Protein AF-A0A158FC98-F1 (afdb_monomer)

Foldseek 3Di:
DDDDDDDDDDPDDDDDPPPPPPPPPVVPDPPPQPDALVNLLVVLQVLLVCLVVVVDALVVLVVVLVVSVVSLCCNCPPPPDHDDPVSNVSSVVSSVSSVVSSVVSVVVVVVVVVVVVVVVVVVVVVVVVVVPVPD

Nearest PDB structures (foldseek):
  8aku-assembly1_0  TM=3.442E-01  e=4.985E+00  Synechocystis sp. PCC 6803

Solvent-accessible surface area (backbone atoms only — not comparable to full-atom values): 8265 Å² total; per-residue (Å²): 137,89,88,88,79,92,84,83,84,81,88,77,78,86,78,78,84,73,74,74,71,69,77,69,76,66,81,75,64,96,60,82,75,87,66,48,61,70,56,50,25,52,50,30,46,53,52,26,50,35,40,73,70,59,75,49,55,65,70,61,50,52,54,50,48,56,51,49,53,54,48,52,50,47,44,68,77,65,43,98,58,84,72,52,74,65,57,53,48,51,34,49,53,23,48,54,50,27,52,50,36,45,54,53,46,52,50,52,51,51,52,54,51,52,51,54,50,53,55,50,52,51,54,52,50,52,56,57,54,72,67,64,80,79,122

Radius of gyration: 28.65 Å; Cα contacts (8 Å, |Δi|>4): 68; chains: 1; bounding box: 85×21×88 Å

Structure (mmCIF, N/CA/C/O backbone):
data_AF-A0A158FC98-F1
#
_entry.id   AF-A0A158FC98-F1
#
loop_
_atom_site.group_PDB
_atom_site.id
_atom_site.type_symbol
_atom_site.label_atom_id
_atom_site.label_alt_id
_atom_site.label_comp_id
_atom_site.label_asym_id
_atom_site.label_entity_id
_atom_site.label_seq_id
_atom_site.pdbx_PDB_ins_code
_atom_sit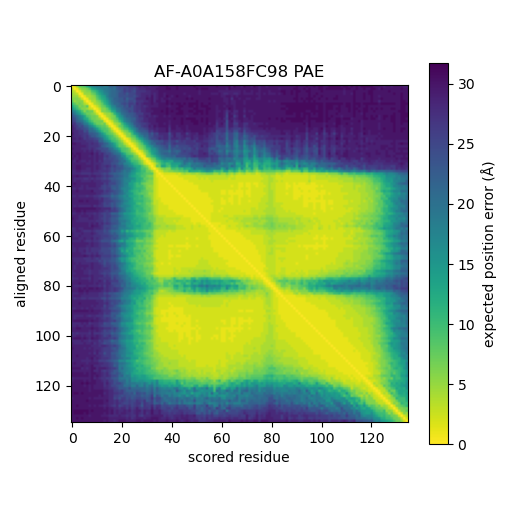e.Cartn_x
_atom_site.Cartn_y
_atom_site.Cartn_z
_atom_site.occupancy
_atom_site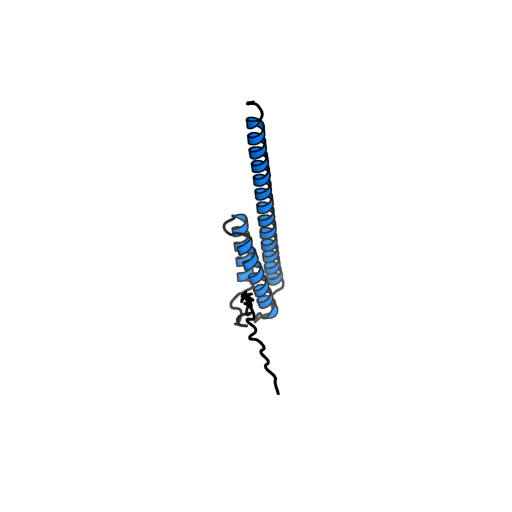.B_iso_or_equiv
_atom_site.auth_seq_id
_atom_site.auth_comp_id
_atom_site.auth_asym_id
_atom_site.auth_atom_id
_atom_site.pdbx_PDB_model_num
ATOM 1 N N . MET A 1 1 ? 51.391 6.144 68.232 1.00 38.69 1 MET A N 1
ATOM 2 C CA . MET A 1 1 ? 50.725 7.061 67.277 1.00 38.69 1 MET A CA 1
ATOM 3 C C . MET A 1 1 ? 50.178 6.202 66.140 1.00 38.69 1 MET A C 1
ATOM 5 O O . MET A 1 1 ? 50.965 5.596 65.440 1.00 38.69 1 MET A O 1
ATOM 9 N N . ALA 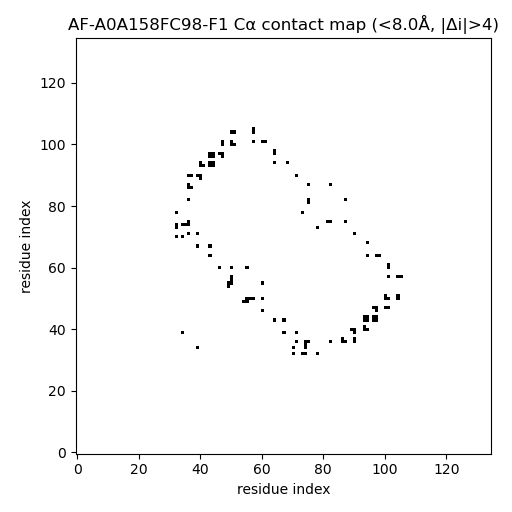A 1 2 ? 48.915 5.774 66.186 1.00 42.66 2 ALA A N 1
ATOM 10 C CA . ALA A 1 2 ? 47.731 6.478 65.679 1.00 42.66 2 ALA A CA 1
ATOM 11 C C . ALA A 1 2 ? 47.772 6.732 64.157 1.00 42.66 2 ALA A C 1
ATOM 13 O O . ALA A 1 2 ? 48.393 7.698 63.729 1.00 42.66 2 ALA A O 1
ATOM 14 N N . ARG A 1 3 ? 47.035 5.936 63.365 1.00 42.16 3 ARG A N 1
ATOM 15 C CA . ARG A 1 3 ? 45.777 6.357 62.708 1.00 42.16 3 ARG A CA 1
ATOM 16 C C . ARG A 1 3 ? 45.153 5.217 61.889 1.00 42.16 3 ARG A C 1
ATOM 18 O O . ARG A 1 3 ? 45.824 4.465 61.198 1.00 42.16 3 ARG A O 1
ATOM 25 N N . ARG A 1 4 ? 43.834 5.131 62.040 1.00 46.31 4 ARG A N 1
ATOM 26 C CA . ARG A 1 4 ? 42.848 4.239 61.427 1.00 46.31 4 ARG A CA 1
ATOM 27 C C . ARG A 1 4 ? 42.125 5.027 60.331 1.00 46.31 4 ARG A C 1
ATOM 29 O O . ARG A 1 4 ? 41.688 6.133 60.624 1.00 46.31 4 ARG A O 1
ATOM 36 N N . THR A 1 5 ? 41.943 4.436 59.153 1.00 47.25 5 THR A N 1
ATOM 37 C CA . THR A 1 5 ? 41.020 4.840 58.061 1.00 47.25 5 THR A CA 1
ATOM 38 C C . THR A 1 5 ? 40.873 3.591 57.177 1.00 47.25 5 THR A C 1
ATOM 40 O O . THR A 1 5 ? 41.885 3.118 56.680 1.00 47.25 5 THR A O 1
ATOM 43 N N . MET A 1 6 ? 39.768 2.845 57.054 1.00 40.34 6 MET A N 1
ATOM 44 C CA . MET A 1 6 ? 38.348 3.146 56.813 1.00 40.34 6 MET A CA 1
ATOM 45 C C . MET A 1 6 ? 38.108 4.037 55.595 1.00 40.34 6 MET A C 1
ATOM 47 O O . MET A 1 6 ? 38.161 5.253 55.722 1.00 40.34 6 MET A O 1
ATOM 51 N N . THR A 1 7 ? 37.816 3.425 54.443 1.00 43.22 7 THR A N 1
ATOM 52 C CA . THR A 1 7 ? 36.777 3.834 53.467 1.00 43.22 7 THR A CA 1
ATOM 53 C C . THR A 1 7 ? 36.794 2.821 52.310 1.00 43.22 7 THR A C 1
ATOM 55 O O . THR A 1 7 ? 37.857 2.536 51.780 1.00 43.22 7 THR A O 1
ATOM 58 N N . VAL A 1 8 ? 35.764 2.011 52.050 1.00 48.06 8 VAL A N 1
ATOM 59 C CA . VAL A 1 8 ? 34.383 2.233 51.557 1.00 48.06 8 VAL A CA 1
ATOM 60 C C . VAL A 1 8 ? 34.297 1.547 50.190 1.00 48.06 8 VAL A C 1
ATOM 62 O O . VAL A 1 8 ? 34.966 1.930 49.238 1.00 48.06 8 VAL A O 1
ATOM 65 N N . HIS A 1 9 ? 33.477 0.499 50.129 1.00 44.31 9 HIS A N 1
ATOM 66 C CA . HIS A 1 9 ? 33.019 -0.110 48.887 1.00 44.31 9 HIS A CA 1
ATOM 67 C C . HIS A 1 9 ? 31.945 0.798 48.277 1.00 44.31 9 HIS A C 1
ATOM 69 O O . HIS A 1 9 ? 30.989 1.122 48.988 1.00 44.31 9 HIS A O 1
ATOM 75 N N . PRO A 1 10 ? 32.009 1.155 46.988 1.00 55.84 10 PRO A N 1
ATOM 76 C CA . PRO A 1 10 ? 30.831 1.631 46.293 1.00 55.84 10 PRO A CA 1
ATOM 77 C C . PRO A 1 10 ? 30.089 0.444 45.667 1.00 55.84 10 PRO A C 1
ATOM 79 O O . PRO A 1 10 ? 30.493 -0.111 44.646 1.00 55.84 10 PRO A O 1
ATOM 82 N N . HIS A 1 11 ? 28.957 0.091 46.277 1.00 43.69 11 HIS A N 1
ATOM 83 C CA . HIS A 1 11 ? 27.826 -0.445 45.529 1.00 43.69 11 HIS A CA 1
ATOM 84 C C . HIS A 1 11 ? 27.350 0.646 44.561 1.00 43.69 11 HIS A C 1
ATOM 86 O O . HIS A 1 11 ? 26.840 1.680 44.987 1.00 43.69 11 HIS A O 1
ATOM 92 N N . GLY A 1 12 ? 27.543 0.409 43.264 1.00 39.38 12 GLY A N 1
ATOM 93 C CA . GLY A 1 12 ? 27.011 1.214 42.170 1.00 39.38 12 GLY A CA 1
ATOM 94 C C . GLY A 1 12 ? 25.965 0.414 41.407 1.00 39.38 12 GLY A C 1
ATOM 95 O O . GLY A 1 12 ? 26.280 -0.527 40.689 1.00 39.38 12 GLY A O 1
ATOM 96 N N . THR A 1 13 ? 24.719 0.790 41.644 1.00 42.31 13 THR A N 1
ATOM 97 C CA . THR A 1 13 ? 23.450 0.382 41.039 1.00 42.31 13 THR A CA 1
ATOM 98 C C . THR A 1 13 ? 23.458 0.101 39.532 1.00 42.31 13 THR A C 1
ATOM 100 O O . THR A 1 13 ? 23.975 0.883 38.741 1.00 42.31 13 THR A O 1
ATOM 103 N N . GLN A 1 14 ? 22.775 -0.998 39.183 1.00 45.28 14 GLN A N 1
ATOM 104 C CA . GLN A 1 14 ? 21.977 -1.248 37.975 1.00 45.28 14 GLN A CA 1
ATOM 105 C C . GLN A 1 14 ? 22.027 -0.146 36.907 1.00 45.28 14 GLN A C 1
ATOM 107 O O . GLN A 1 14 ? 21.368 0.883 37.040 1.00 45.28 14 GLN A O 1
ATOM 112 N N . ASN A 1 15 ? 22.700 -0.424 35.791 1.00 37.62 15 ASN A N 1
ATOM 113 C CA . ASN A 1 15 ? 22.364 0.228 34.535 1.00 37.62 15 ASN A CA 1
ATOM 114 C C . ASN A 1 15 ? 21.534 -0.768 33.728 1.00 37.62 15 ASN A C 1
ATOM 116 O O . ASN A 1 15 ? 22.045 -1.771 33.230 1.00 37.62 15 ASN A O 1
ATOM 120 N N . GLY A 1 16 ? 20.220 -0.542 33.725 1.00 37.06 16 GLY A N 1
ATOM 121 C CA . GLY A 1 16 ? 19.269 -1.335 32.970 1.00 37.06 16 GLY A CA 1
ATOM 122 C C . GLY A 1 16 ? 19.676 -1.334 31.507 1.00 37.06 16 GLY A C 1
ATOM 123 O O . GLY A 1 16 ? 19.610 -0.306 30.837 1.00 37.06 16 GLY A O 1
ATOM 124 N N . ALA A 1 17 ? 20.075 -2.507 31.025 1.00 39.50 17 ALA A N 1
ATOM 125 C CA . ALA A 1 17 ? 20.146 -2.834 29.616 1.00 39.50 17 ALA A CA 1
ATOM 126 C C . ALA A 1 17 ? 18.727 -2.764 29.032 1.00 39.50 17 ALA A C 1
ATOM 128 O O . ALA A 1 17 ? 18.073 -3.775 28.790 1.00 39.50 17 ALA A O 1
ATOM 129 N N . GLN A 1 18 ? 18.215 -1.551 28.827 1.00 42.34 18 GLN A N 1
ATOM 130 C CA . GLN A 1 18 ? 17.158 -1.336 27.860 1.00 42.34 18 GLN A CA 1
ATOM 131 C C . GLN A 1 18 ? 17.831 -1.424 26.504 1.00 42.34 18 GLN A C 1
ATOM 133 O O . GLN A 1 18 ? 18.358 -0.446 25.975 1.00 42.34 18 GLN A O 1
ATOM 138 N N . GLY A 1 19 ? 17.843 -2.651 25.986 1.00 40.56 19 GLY A N 1
ATOM 139 C CA . GLY A 1 19 ? 18.074 -2.926 24.587 1.00 40.56 19 GLY A CA 1
ATOM 140 C C . GLY A 1 19 ? 17.117 -2.073 23.770 1.00 40.56 19 GLY A C 1
ATOM 141 O O . GLY A 1 19 ? 15.999 -2.476 23.459 1.00 40.56 19 GLY A O 1
ATOM 142 N N . ARG A 1 20 ? 17.585 -0.892 23.367 1.00 40.59 20 ARG A N 1
ATOM 143 C CA . ARG A 1 20 ? 17.270 -0.407 22.039 1.00 40.59 20 ARG A CA 1
ATOM 144 C C . ARG A 1 20 ? 17.921 -1.425 21.129 1.00 40.59 20 ARG A C 1
ATOM 146 O O . ARG A 1 20 ? 19.096 -1.310 20.800 1.00 40.59 20 ARG A O 1
ATOM 153 N N . ILE A 1 21 ? 17.156 -2.457 20.783 1.00 47.12 21 ILE A N 1
ATOM 154 C CA . ILE A 1 21 ? 17.356 -3.135 19.519 1.00 47.12 21 ILE A CA 1
ATOM 155 C C . ILE A 1 21 ? 17.159 -2.005 18.515 1.00 47.12 21 ILE A C 1
ATOM 157 O O . ILE A 1 21 ? 16.039 -1.678 18.123 1.00 47.12 21 ILE A O 1
ATOM 161 N N . ALA A 1 22 ? 18.254 -1.310 18.198 1.00 45.59 22 ALA A N 1
ATOM 162 C CA . ALA A 1 22 ? 18.420 -0.775 16.878 1.00 45.59 22 ALA A CA 1
ATOM 163 C C . ALA A 1 22 ? 18.176 -2.004 16.019 1.00 45.59 22 ALA A C 1
ATOM 165 O O . ALA A 1 22 ? 19.005 -2.907 15.944 1.00 45.59 22 ALA A O 1
ATOM 166 N N . VAL A 1 23 ? 16.957 -2.108 15.493 1.00 48.50 23 VAL A N 1
ATOM 167 C CA . VAL A 1 23 ? 16.750 -2.866 14.280 1.00 48.50 23 VAL A CA 1
ATOM 168 C C . VAL A 1 23 ? 17.574 -2.063 13.294 1.00 48.50 23 VAL A C 1
ATOM 170 O O . VAL A 1 23 ? 17.076 -1.129 12.668 1.00 48.50 23 VAL A O 1
ATOM 173 N N . GLU A 1 24 ? 18.882 -2.328 13.288 1.00 42.84 24 GLU A N 1
ATOM 174 C CA . GLU A 1 24 ? 19.699 -2.102 12.129 1.00 42.84 24 GLU A CA 1
ATOM 175 C C . GLU A 1 24 ? 18.921 -2.853 11.068 1.00 42.84 24 GLU A C 1
ATOM 177 O O . GLU A 1 24 ? 18.867 -4.082 11.034 1.00 42.84 24 GLU A O 1
ATOM 182 N N . LEU A 1 25 ? 18.170 -2.081 10.284 1.00 50.44 25 LEU A N 1
ATOM 183 C CA . LEU A 1 25 ? 17.756 -2.487 8.967 1.00 50.44 25 LEU A CA 1
ATOM 184 C C . LEU A 1 25 ? 19.092 -2.611 8.244 1.00 50.44 25 LEU A C 1
ATOM 186 O O . LEU A 1 25 ? 19.541 -1.680 7.585 1.00 50.44 25 LEU A O 1
ATOM 190 N N . GLN A 1 26 ? 19.797 -3.706 8.520 1.00 46.69 26 GLN A N 1
ATOM 191 C CA . GLN A 1 26 ? 20.927 -4.140 7.752 1.00 46.69 26 GLN A CA 1
ATOM 192 C C . GLN A 1 26 ? 20.315 -4.202 6.365 1.00 46.69 26 GLN A C 1
ATOM 194 O O . GLN A 1 26 ? 19.366 -4.959 6.137 1.00 46.69 26 GLN A O 1
ATOM 199 N N . ASP A 1 27 ? 20.687 -3.240 5.519 1.00 57.41 27 ASP A N 1
ATOM 200 C CA . ASP A 1 27 ? 20.326 -3.236 4.114 1.00 57.41 27 ASP A CA 1
ATOM 201 C C . ASP A 1 27 ? 21.046 -4.470 3.564 1.00 57.41 27 ASP A C 1
ATOM 203 O O . ASP A 1 27 ? 22.190 -4.426 3.123 1.00 57.41 27 ASP A O 1
ATOM 207 N N . GLU A 1 28 ? 20.411 -5.617 3.795 1.00 53.91 28 GLU A N 1
ATOM 208 C CA . GLU A 1 28 ? 20.910 -6.937 3.496 1.00 53.91 28 GLU A CA 1
ATOM 209 C C . GLU A 1 28 ? 21.039 -6.971 1.982 1.00 53.91 28 GLU A C 1
ATOM 211 O O . GLU A 1 28 ? 20.036 -6.956 1.266 1.00 53.91 28 GLU A O 1
ATOM 216 N N . ILE A 1 29 ? 22.308 -6.951 1.575 1.00 55.41 29 ILE A N 1
ATOM 217 C CA . ILE A 1 29 ? 22.858 -7.451 0.325 1.00 55.41 29 ILE A CA 1
ATOM 218 C C . ILE A 1 29 ? 22.369 -6.655 -0.900 1.00 55.41 29 ILE A C 1
ATOM 220 O O . ILE A 1 29 ? 21.191 -6.653 -1.260 1.00 55.41 29 ILE A O 1
ATOM 224 N N . ASP A 1 30 ? 23.314 -6.017 -1.599 1.00 56.59 30 ASP A N 1
ATOM 225 C CA . ASP A 1 30 ? 23.185 -5.644 -3.019 1.00 56.59 30 ASP A CA 1
ATOM 226 C C . ASP A 1 30 ? 23.129 -6.923 -3.875 1.00 56.59 30 ASP A C 1
ATOM 228 O O . ASP A 1 30 ? 23.953 -7.178 -4.753 1.00 56.59 30 ASP A O 1
ATOM 232 N N . GLU A 1 31 ? 22.183 -7.801 -3.559 1.00 56.94 31 GLU A N 1
ATOM 233 C CA . GLU A 1 31 ? 21.904 -8.976 -4.351 1.00 56.94 31 GLU A CA 1
ATOM 234 C C . GLU A 1 31 ? 21.215 -8.479 -5.625 1.00 56.94 31 GLU A C 1
ATOM 236 O O . GLU A 1 31 ? 20.349 -7.594 -5.548 1.00 56.94 31 GLU A O 1
ATOM 241 N N . PRO A 1 32 ? 21.611 -8.973 -6.811 1.00 55.34 32 PRO A N 1
ATOM 242 C CA . PRO A 1 32 ? 21.029 -8.521 -8.061 1.00 55.34 32 PRO A CA 1
ATOM 243 C C . PRO A 1 32 ? 19.509 -8.633 -7.987 1.00 55.34 32 PRO A C 1
ATOM 245 O O . PRO A 1 32 ? 18.945 -9.690 -7.700 1.00 55.34 32 PRO A O 1
ATOM 248 N N . THR A 1 33 ? 18.857 -7.501 -8.225 1.00 59.44 33 THR A N 1
ATOM 249 C CA . THR A 1 33 ? 17.414 -7.340 -8.126 1.00 59.44 33 THR A CA 1
ATOM 250 C C . THR A 1 33 ? 16.751 -8.296 -9.122 1.00 59.44 33 THR A C 1
ATOM 252 O O . THR A 1 33 ? 16.776 -8.052 -10.326 1.00 59.44 33 THR A O 1
ATOM 255 N N . GLN A 1 34 ? 16.169 -9.408 -8.655 1.00 65.69 34 GLN A N 1
ATOM 256 C CA . GLN A 1 34 ? 15.384 -10.309 -9.520 1.00 65.69 34 GLN A CA 1
ATOM 257 C C . GLN A 1 34 ? 14.043 -9.681 -9.944 1.00 65.69 34 GLN A C 1
ATOM 259 O O . GLN A 1 34 ? 13.310 -10.230 -10.769 1.00 65.69 34 GLN A O 1
ATOM 264 N N . THR A 1 35 ? 13.700 -8.533 -9.363 1.00 77.88 35 THR A N 1
ATOM 265 C CA . THR A 1 35 ? 12.412 -7.867 -9.515 1.00 77.88 35 THR A CA 1
ATOM 266 C C . THR A 1 35 ? 12.406 -6.936 -10.729 1.00 77.88 35 THR A C 1
ATOM 268 O O . THR A 1 35 ? 13.320 -6.144 -10.933 1.00 77.88 35 THR A O 1
ATOM 271 N N . THR A 1 36 ? 11.350 -6.998 -11.542 1.00 88.12 36 THR A N 1
ATOM 272 C CA . THR A 1 36 ? 11.163 -6.119 -12.709 1.00 88.12 36 THR A CA 1
ATOM 273 C C . THR A 1 36 ? 10.204 -4.975 -12.390 1.00 88.12 36 THR A C 1
ATOM 275 O O . THR A 1 36 ? 9.341 -5.108 -11.519 1.00 88.12 36 THR A O 1
ATOM 278 N N . ALA A 1 37 ? 10.289 -3.868 -13.136 1.00 90.94 37 ALA A N 1
ATOM 279 C CA . ALA A 1 37 ? 9.356 -2.749 -12.982 1.00 90.94 37 ALA A CA 1
ATOM 280 C C . ALA A 1 37 ? 7.898 -3.196 -13.151 1.00 90.94 37 ALA A C 1
ATOM 282 O O . ALA A 1 37 ? 7.065 -2.881 -12.311 1.00 90.94 37 ALA A O 1
ATOM 283 N N . THR A 1 38 ? 7.606 -4.025 -14.159 1.00 92.06 38 THR A N 1
ATOM 284 C CA . THR A 1 38 ? 6.272 -4.607 -14.364 1.00 92.06 38 THR A CA 1
ATOM 285 C C . THR A 1 38 ? 5.804 -5.431 -13.162 1.00 92.06 38 THR A C 1
ATOM 287 O O . THR A 1 38 ? 4.632 -5.363 -12.790 1.00 92.06 38 THR A O 1
ATOM 290 N N . GLY A 1 39 ? 6.703 -6.204 -12.542 1.00 93.38 39 GLY A N 1
ATOM 291 C CA . GLY A 1 39 ? 6.402 -6.967 -11.330 1.00 93.38 39 GLY A CA 1
ATOM 292 C C . GLY A 1 39 ? 6.046 -6.059 -10.154 1.00 93.38 39 GLY A C 1
ATOM 293 O O . GLY A 1 39 ? 5.028 -6.276 -9.499 1.00 93.38 39 GLY A O 1
ATOM 294 N N . LEU A 1 40 ? 6.828 -4.998 -9.940 1.00 95.19 40 LEU A N 1
ATOM 295 C CA . LEU A 1 40 ? 6.565 -4.002 -8.900 1.00 95.19 40 LEU A CA 1
ATOM 296 C C . LEU A 1 40 ? 5.264 -3.232 -9.139 1.00 95.19 40 LEU A C 1
ATOM 298 O O . LEU A 1 40 ? 4.494 -3.055 -8.200 1.00 95.19 40 LEU A O 1
ATOM 302 N N . THR A 1 41 ? 4.974 -2.841 -10.382 1.00 96.69 41 THR A N 1
ATOM 303 C CA . THR A 1 41 ? 3.709 -2.194 -10.762 1.00 96.69 41 THR A CA 1
ATOM 304 C C . THR A 1 41 ? 2.515 -3.081 -10.410 1.00 96.69 41 THR A C 1
ATOM 306 O O . THR A 1 41 ? 1.565 -2.623 -9.776 1.00 96.69 41 THR A O 1
ATOM 309 N N . ARG A 1 42 ? 2.566 -4.372 -10.769 1.00 96.94 42 ARG A N 1
ATOM 310 C CA . ARG A 1 42 ? 1.497 -5.335 -10.446 1.00 96.94 42 ARG A CA 1
ATOM 311 C C . ARG A 1 42 ? 1.349 -5.547 -8.943 1.00 96.94 42 ARG A C 1
ATOM 313 O O . ARG A 1 42 ? 0.225 -5.619 -8.447 1.00 96.94 42 ARG A O 1
ATOM 320 N N . LEU A 1 43 ? 2.463 -5.631 -8.220 1.00 96.75 43 LEU A N 1
ATOM 321 C CA . LEU A 1 43 ? 2.446 -5.780 -6.769 1.00 96.75 43 LEU A CA 1
ATOM 322 C C . LEU A 1 43 ? 1.832 -4.548 -6.091 1.00 96.75 43 LEU A C 1
ATOM 324 O O . LEU A 1 43 ? 0.966 -4.703 -5.236 1.00 96.75 43 LEU A O 1
ATOM 328 N N . ALA A 1 44 ? 2.212 -3.338 -6.508 1.00 97.75 44 ALA A N 1
ATOM 329 C CA . ALA A 1 44 ? 1.649 -2.095 -5.985 1.00 97.75 44 ALA A CA 1
ATOM 330 C C . ALA A 1 44 ? 0.132 -1.997 -6.227 1.00 97.75 44 ALA A C 1
ATOM 332 O O . ALA A 1 44 ? -0.618 -1.653 -5.310 1.00 97.75 44 ALA A O 1
ATOM 333 N N . ALA A 1 45 ? -0.331 -2.372 -7.424 1.00 97.62 45 ALA A N 1
ATOM 334 C CA . ALA A 1 45 ? -1.758 -2.445 -7.736 1.00 97.62 45 ALA A CA 1
ATOM 335 C C . ALA A 1 45 ? -2.489 -3.453 -6.829 1.00 97.62 45 ALA A C 1
ATOM 337 O O . ALA A 1 45 ? -3.465 -3.098 -6.177 1.00 97.62 45 ALA A O 1
ATOM 338 N N . THR A 1 46 ? -1.948 -4.666 -6.683 1.00 98.00 46 THR A N 1
ATOM 339 C CA . THR A 1 46 ? -2.539 -5.713 -5.827 1.00 98.00 46 THR A CA 1
ATOM 340 C C . THR A 1 46 ? -2.635 -5.270 -4.364 1.00 98.00 46 THR A C 1
ATOM 342 O O . THR A 1 46 ? -3.651 -5.477 -3.708 1.00 98.00 46 THR A O 1
ATOM 345 N N . LEU A 1 47 ? -1.592 -4.623 -3.833 1.00 97.44 47 LEU A N 1
ATOM 346 C CA . LEU A 1 47 ? -1.610 -4.091 -2.467 1.00 97.44 47 LEU A CA 1
ATOM 347 C C . LEU A 1 47 ? -2.636 -2.967 -2.295 1.00 97.44 47 LEU A C 1
ATOM 349 O O . LEU A 1 47 ? -3.251 -2.860 -1.233 1.00 97.44 47 LEU A O 1
ATOM 353 N N . SER A 1 48 ? -2.841 -2.154 -3.334 1.00 97.31 48 SER A N 1
ATOM 354 C CA . SER A 1 48 ? -3.863 -1.104 -3.335 1.00 97.31 48 SER A CA 1
ATOM 355 C C . SER A 1 48 ? -5.263 -1.702 -3.212 1.00 97.31 48 SER A C 1
ATOM 357 O O . SER A 1 48 ? -6.070 -1.199 -2.429 1.00 97.31 48 SER A O 1
ATOM 359 N N . ASP A 1 49 ? -5.535 -2.791 -3.932 1.00 97.31 49 ASP A N 1
ATOM 360 C CA . ASP A 1 49 ? -6.818 -3.496 -3.874 1.00 97.31 49 ASP A CA 1
ATOM 361 C C . ASP A 1 49 ? -7.027 -4.153 -2.505 1.00 97.31 49 ASP A C 1
ATOM 363 O O . ASP A 1 49 ? -8.052 -3.923 -1.865 1.00 97.31 49 ASP A O 1
ATOM 367 N N . LEU A 1 50 ? -6.013 -4.841 -1.969 1.00 96.88 50 LEU A N 1
ATOM 368 C CA . LEU A 1 50 ? -6.076 -5.450 -0.633 1.00 96.88 50 LEU A CA 1
ATOM 369 C C . LEU A 1 50 ? -6.336 -4.425 0.486 1.00 96.88 50 LEU A C 1
ATOM 371 O O . LEU A 1 50 ? -7.033 -4.730 1.456 1.00 96.88 50 LEU A O 1
ATOM 375 N N . LEU A 1 51 ? -5.802 -3.203 0.373 1.00 96.19 51 LEU A N 1
ATOM 376 C CA . LEU A 1 51 ? -6.093 -2.116 1.318 1.00 96.19 51 LEU A CA 1
ATOM 377 C C . LEU A 1 51 ? -7.542 -1.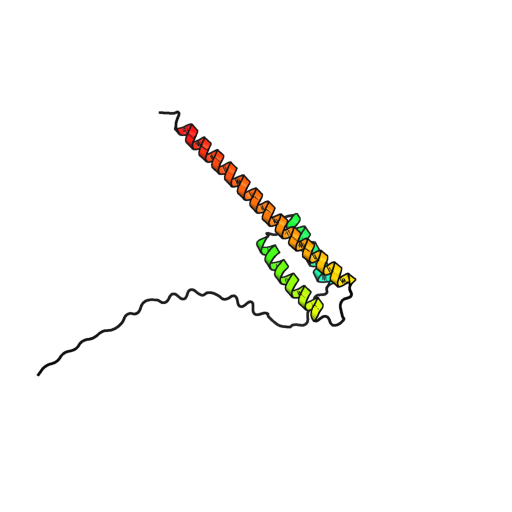634 1.216 1.00 96.19 51 LEU A C 1
ATOM 379 O O . LEU A 1 51 ? -8.180 -1.399 2.247 1.00 96.19 51 LEU A O 1
ATOM 383 N N . ARG A 1 52 ? -8.068 -1.497 -0.008 1.00 93.75 52 ARG A N 1
ATOM 384 C CA . ARG A 1 52 ? -9.462 -1.090 -0.261 1.00 93.75 52 ARG A CA 1
ATOM 385 C C . ARG A 1 52 ? -10.449 -2.144 0.230 1.00 93.75 52 ARG A C 1
ATOM 387 O O . ARG A 1 52 ? -11.442 -1.799 0.866 1.00 93.75 52 ARG A O 1
ATOM 394 N N . GLU A 1 53 ? -10.134 -3.415 0.007 1.00 95.62 53 GLU A N 1
ATOM 395 C CA . GLU A 1 53 ? -10.891 -4.571 0.501 1.00 95.62 53 GLU A CA 1
ATOM 396 C C . GLU A 1 53 ? -10.730 -4.790 2.011 1.00 95.62 53 GLU A C 1
ATOM 398 O O . GLU A 1 53 ? -11.417 -5.624 2.596 1.00 95.62 53 GLU A O 1
ATOM 403 N N . GLN A 1 54 ? -9.855 -4.020 2.669 1.00 94.31 54 GLN A N 1
ATOM 404 C CA . GLN A 1 54 ? -9.539 -4.143 4.093 1.00 94.31 54 GLN A CA 1
ATOM 405 C C . GLN A 1 54 ? -8.983 -5.527 4.473 1.00 94.31 54 GLN A C 1
ATOM 407 O O . GLN A 1 54 ? -9.041 -5.915 5.641 1.00 94.31 54 GLN A O 1
ATOM 412 N N . ALA A 1 55 ? -8.416 -6.247 3.502 1.00 96.38 55 ALA A N 1
ATOM 413 C CA . ALA A 1 55 ? -7.796 -7.554 3.684 1.00 96.38 55 ALA A CA 1
ATOM 414 C C . ALA A 1 55 ? -6.439 -7.464 4.405 1.00 96.38 55 ALA A C 1
ATOM 416 O O . ALA A 1 55 ? -5.982 -8.444 4.992 1.00 96.38 55 ALA A O 1
ATOM 417 N N . ILE A 1 56 ? -5.808 -6.284 4.392 1.00 95.00 56 ILE A N 1
ATOM 418 C CA . ILE A 1 56 ? -4.591 -5.982 5.152 1.00 95.00 56 ILE A CA 1
ATOM 419 C C . ILE A 1 56 ? -4.750 -4.714 5.996 1.00 95.00 56 ILE A C 1
ATOM 421 O O . ILE A 1 56 ? -5.505 -3.797 5.659 1.00 95.00 56 ILE A O 1
ATOM 425 N N . ASP A 1 57 ? -4.029 -4.652 7.117 1.00 93.88 57 ASP A N 1
ATOM 426 C CA . ASP A 1 57 ? -3.994 -3.466 7.970 1.00 93.88 57 ASP A CA 1
ATOM 427 C C . ASP A 1 57 ? -3.041 -2.386 7.426 1.00 93.88 57 ASP A C 1
ATOM 429 O O . ASP A 1 57 ? -2.099 -2.665 6.677 1.00 93.88 57 ASP A O 1
ATOM 433 N N . SER A 1 58 ? -3.266 -1.128 7.824 1.00 92.06 58 SER A N 1
ATOM 434 C CA . SER A 1 58 ? -2.499 0.006 7.298 1.00 92.06 58 SER A CA 1
ATOM 435 C C . SER A 1 58 ? -1.041 0.035 7.755 1.00 92.06 58 SER A C 1
ATOM 437 O O . SER A 1 58 ? -0.183 0.544 7.030 1.00 92.06 58 SER A O 1
ATOM 439 N N . ARG A 1 59 ? -0.703 -0.559 8.910 1.00 94.69 59 ARG A N 1
ATOM 440 C CA . ARG A 1 59 ? 0.689 -0.622 9.385 1.00 94.69 59 ARG A CA 1
ATOM 441 C C . ARG A 1 59 ? 1.488 -1.599 8.540 1.00 94.69 59 ARG A C 1
ATOM 443 O O . ARG A 1 59 ? 2.615 -1.289 8.153 1.00 94.69 59 ARG A O 1
ATOM 450 N N . PHE A 1 60 ? 0.911 -2.765 8.255 1.00 94.50 60 PHE A N 1
ATOM 451 C CA . PHE A 1 60 ? 1.506 -3.735 7.348 1.00 94.50 60 PHE A CA 1
ATOM 452 C C . PHE A 1 60 ? 1.626 -3.158 5.934 1.00 94.50 60 PHE A C 1
ATOM 454 O O . PHE A 1 60 ? 2.723 -3.168 5.372 1.00 94.50 60 PHE A O 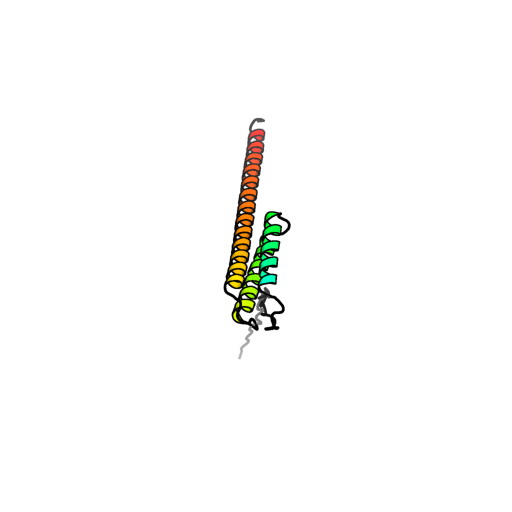1
ATOM 461 N N . GLY A 1 61 ? 0.562 -2.535 5.418 1.00 95.81 61 GLY A N 1
ATOM 462 C CA . GLY A 1 61 ? 0.583 -1.851 4.123 1.00 95.81 61 GLY A CA 1
ATOM 463 C C . GLY A 1 61 ? 1.677 -0.778 4.021 1.00 95.81 61 GLY A C 1
ATOM 464 O O . GLY A 1 61 ? 2.435 -0.762 3.055 1.00 95.81 61 GLY A O 1
ATOM 465 N N . THR A 1 62 ? 1.853 0.050 5.055 1.00 97.31 62 THR A N 1
ATOM 466 C CA . THR A 1 62 ? 2.909 1.082 5.103 1.00 97.31 62 THR A CA 1
ATOM 467 C C . THR A 1 62 ? 4.315 0.480 5.042 1.00 97.31 62 THR A C 1
ATOM 469 O O . THR A 1 62 ? 5.207 1.026 4.391 1.00 97.31 62 THR A O 1
ATOM 472 N N . LYS A 1 63 ? 4.548 -0.649 5.723 1.00 96.50 63 LYS A N 1
ATOM 473 C CA . LYS A 1 63 ? 5.848 -1.337 5.675 1.00 96.50 63 LYS A CA 1
ATOM 474 C C . LYS A 1 63 ? 6.140 -1.875 4.278 1.00 96.50 63 LYS A C 1
ATOM 476 O O . LYS A 1 63 ? 7.263 -1.718 3.799 1.00 96.50 63 LYS A O 1
ATOM 481 N N . LEU A 1 64 ? 5.140 -2.479 3.636 1.00 95.75 64 LEU A N 1
ATOM 482 C CA . LEU A 1 64 ? 5.271 -2.979 2.271 1.00 95.75 64 LEU A CA 1
ATOM 483 C C . LEU A 1 64 ? 5.535 -1.839 1.291 1.00 95.75 64 LEU A C 1
ATOM 485 O O . LEU A 1 64 ? 6.482 -1.938 0.519 1.00 95.75 64 LEU A O 1
ATOM 489 N N . PHE A 1 65 ? 4.791 -0.736 1.386 1.00 97.19 65 PHE A N 1
ATOM 490 C CA . PHE A 1 65 ? 5.008 0.449 0.557 1.00 97.19 65 PHE A CA 1
ATOM 491 C C . PHE A 1 65 ? 6.458 0.945 0.633 1.00 97.19 65 PHE A C 1
ATOM 493 O O . PHE A 1 65 ? 7.125 1.025 -0.392 1.00 97.19 65 PHE A O 1
ATOM 500 N N . LYS A 1 66 ? 7.008 1.133 1.841 1.00 96.31 66 LYS A N 1
ATOM 501 C CA . LYS A 1 66 ? 8.411 1.559 2.016 1.00 96.31 66 LYS A CA 1
ATOM 502 C C . LYS A 1 66 ? 9.420 0.590 1.397 1.00 96.31 66 LYS A C 1
ATOM 504 O O . LYS A 1 66 ? 10.462 1.012 0.896 1.00 96.31 66 LYS A O 1
ATOM 509 N N . ARG A 1 67 ? 9.149 -0.719 1.454 1.00 94.38 67 ARG A N 1
ATOM 510 C CA . ARG A 1 67 ? 10.009 -1.726 0.814 1.00 94.38 67 ARG A CA 1
ATOM 511 C C . ARG A 1 67 ? 9.895 -1.657 -0.708 1.00 94.38 67 ARG A C 1
ATOM 513 O O . ARG A 1 67 ? 10.923 -1.714 -1.375 1.00 94.38 67 ARG A O 1
ATOM 520 N N . LEU A 1 68 ? 8.684 -1.485 -1.235 1.00 94.81 68 LEU A N 1
ATOM 521 C CA . LEU A 1 68 ? 8.433 -1.293 -2.662 1.00 94.81 68 LEU A CA 1
ATOM 522 C C . LEU A 1 68 ? 9.106 -0.025 -3.191 1.00 94.81 68 LEU A C 1
ATOM 524 O O . LEU A 1 68 ? 9.693 -0.076 -4.261 1.00 94.81 68 LEU A O 1
ATOM 528 N N . GLU A 1 69 ? 9.086 1.085 -2.451 1.00 95.25 69 GLU A N 1
ATOM 529 C CA . GLU A 1 69 ? 9.779 2.316 -2.850 1.00 95.25 69 GLU A CA 1
ATOM 530 C C . GLU A 1 69 ? 11.293 2.116 -2.966 1.00 95.25 69 GLU A C 1
ATOM 532 O O . GLU A 1 69 ? 11.914 2.581 -3.924 1.00 95.25 69 GLU A O 1
ATOM 537 N N . LYS A 1 70 ? 11.902 1.421 -1.996 1.00 93.12 70 LYS A N 1
ATOM 538 C CA . LYS A 1 70 ? 13.331 1.076 -2.046 1.00 93.12 70 LYS A CA 1
ATOM 539 C C . LYS A 1 70 ? 13.642 0.215 -3.269 1.00 93.12 70 LYS A C 1
ATOM 541 O O . LYS A 1 70 ? 14.602 0.485 -3.983 1.00 93.12 70 LYS A O 1
ATOM 546 N N . GLU A 1 71 ? 12.815 -0.791 -3.520 1.00 91.94 71 GLU A N 1
ATOM 547 C CA . GLU A 1 71 ? 12.999 -1.707 -4.640 1.00 91.94 71 GLU A CA 1
ATOM 548 C C . GLU A 1 71 ? 12.768 -1.021 -5.993 1.00 91.94 71 GLU A C 1
ATOM 550 O O . GLU A 1 71 ? 13.529 -1.225 -6.932 1.00 91.94 71 GLU A O 1
ATOM 555 N N . ALA A 1 72 ? 11.779 -0.132 -6.085 1.00 92.69 72 ALA A N 1
ATOM 556 C CA . ALA A 1 72 ? 11.522 0.673 -7.272 1.00 92.69 72 ALA A CA 1
ATOM 557 C C . ALA A 1 72 ? 12.713 1.576 -7.607 1.00 92.69 72 ALA A C 1
ATOM 559 O O . ALA A 1 72 ? 13.110 1.644 -8.768 1.00 92.69 72 ALA A O 1
ATOM 560 N N . LYS A 1 73 ? 13.326 2.214 -6.598 1.00 91.31 73 LYS A N 1
ATOM 561 C CA . LYS A 1 73 ? 14.571 2.980 -6.776 1.00 91.31 73 LYS A CA 1
ATOM 562 C C . LYS A 1 73 ? 15.693 2.090 -7.307 1.00 91.31 73 LYS A C 1
ATOM 564 O O . LYS A 1 73 ? 16.284 2.422 -8.326 1.00 91.31 73 LYS A O 1
ATOM 569 N N . ARG A 1 74 ? 15.903 0.912 -6.709 1.00 88.94 74 ARG A N 1
ATOM 570 C CA . ARG A 1 74 ? 16.916 -0.052 -7.177 1.00 88.94 74 ARG A CA 1
ATOM 571 C C . ARG A 1 74 ? 16.698 -0.475 -8.629 1.00 88.94 74 ARG A C 1
ATOM 573 O O . ARG A 1 74 ? 17.641 -0.461 -9.409 1.00 88.94 74 ARG A O 1
ATOM 580 N N . VAL A 1 75 ? 15.462 -0.790 -9.015 1.00 88.38 75 VAL A N 1
ATOM 581 C CA . VAL A 1 75 ? 15.122 -1.152 -10.401 1.00 88.38 75 VAL A CA 1
ATOM 582 C C . VAL A 1 75 ? 15.342 0.019 -11.361 1.00 88.38 75 VAL A C 1
ATOM 584 O O . VAL A 1 75 ? 15.760 -0.187 -12.494 1.00 88.38 75 VAL A O 1
ATOM 587 N N . ILE A 1 76 ? 15.075 1.256 -10.945 1.00 87.44 76 ILE A N 1
ATOM 588 C CA . ILE A 1 76 ? 15.294 2.432 -11.796 1.00 87.44 76 ILE A CA 1
ATOM 589 C C . ILE A 1 76 ? 16.790 2.731 -11.966 1.00 87.44 76 ILE A C 1
ATOM 591 O O . ILE A 1 76 ? 17.201 3.075 -13.078 1.00 87.44 76 ILE A O 1
ATOM 595 N N . ASP A 1 77 ? 17.574 2.589 -10.897 1.00 86.56 77 ASP A N 1
ATOM 596 C CA . ASP A 1 77 ? 18.978 3.009 -10.839 1.00 86.56 77 ASP A CA 1
ATOM 597 C C . ASP A 1 77 ? 19.956 1.919 -11.315 1.00 86.56 77 ASP A C 1
ATOM 599 O O . ASP A 1 77 ? 20.990 2.236 -11.904 1.00 86.56 77 ASP A O 1
ATOM 603 N N . HIS A 1 78 ? 19.629 0.638 -11.106 1.00 82.25 78 HIS A N 1
ATOM 604 C CA . HIS A 1 78 ? 20.540 -0.497 -11.319 1.00 82.25 78 HIS A CA 1
ATOM 605 C C . HIS A 1 78 ? 20.043 -1.535 -12.336 1.00 82.25 78 HIS A C 1
ATOM 607 O O . HIS A 1 78 ? 20.639 -2.607 -12.455 1.00 82.25 78 HIS A O 1
ATOM 613 N N . ALA A 1 79 ? 18.966 -1.263 -13.083 1.00 73.38 79 ALA A N 1
ATOM 614 C CA . ALA A 1 79 ? 18.489 -2.214 -14.086 1.00 73.38 79 ALA A CA 1
ATOM 615 C C . ALA A 1 79 ? 19.552 -2.500 -15.174 1.00 73.38 79 ALA A C 1
ATOM 617 O O . ALA A 1 79 ? 20.189 -1.564 -15.667 1.00 73.38 79 ALA A O 1
ATOM 618 N N . PRO A 1 80 ? 19.682 -3.765 -15.635 1.00 70.50 80 PRO A N 1
ATOM 619 C CA . PRO A 1 80 ? 20.616 -4.148 -16.703 1.00 70.50 80 PRO A CA 1
ATOM 620 C C . PRO A 1 80 ? 20.414 -3.375 -18.014 1.00 70.50 80 PRO A C 1
ATOM 622 O O . PRO A 1 80 ? 21.346 -3.205 -18.795 1.00 70.50 80 PRO A O 1
ATOM 625 N N . ALA A 1 81 ? 19.188 -2.910 -18.257 1.00 75.12 81 ALA A N 1
ATOM 626 C CA . ALA A 1 81 ? 18.834 -2.018 -19.347 1.00 75.12 81 ALA A CA 1
ATOM 627 C C . ALA A 1 81 ? 18.065 -0.820 -18.785 1.00 75.12 81 ALA A C 1
ATOM 629 O O . ALA A 1 81 ? 17.233 -0.973 -17.889 1.00 75.12 81 ALA A O 1
ATOM 630 N N . SER A 1 82 ? 18.310 0.372 -19.336 1.00 77.06 82 SER A N 1
ATOM 631 C CA . SER A 1 82 ? 17.600 1.576 -18.911 1.00 77.06 82 SER A CA 1
ATOM 632 C C . SER A 1 82 ? 16.095 1.388 -19.095 1.00 77.06 82 SER A C 1
ATOM 634 O O . SER A 1 82 ? 15.626 1.171 -20.216 1.00 77.06 82 SER A O 1
ATOM 636 N N . LEU A 1 83 ? 15.342 1.506 -18.005 1.00 84.56 83 LEU A N 1
ATOM 637 C CA . LEU A 1 83 ? 13.894 1.371 -18.043 1.00 84.56 83 LEU A CA 1
ATOM 638 C C . LEU A 1 83 ? 13.283 2.445 -18.962 1.00 84.56 83 LEU A C 1
ATOM 640 O O . LEU A 1 83 ? 13.667 3.621 -18.895 1.00 84.56 83 LEU A O 1
ATOM 644 N N . ASN A 1 84 ? 12.347 2.05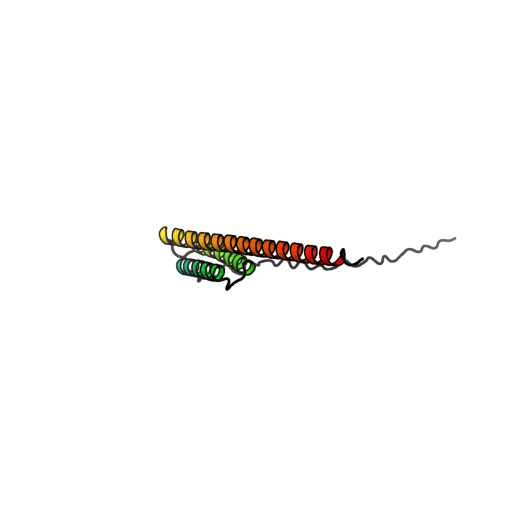2 -19.830 1.00 89.81 84 ASN A N 1
ATOM 645 C CA . ASN A 1 84 ? 11.728 2.992 -20.761 1.00 89.81 84 ASN A CA 1
ATOM 646 C C . ASN A 1 84 ? 10.842 4.010 -20.004 1.00 89.81 84 ASN A C 1
ATOM 648 O O . ASN A 1 84 ? 10.480 3.819 -18.840 1.00 89.81 84 ASN A O 1
ATOM 652 N N . LYS A 1 85 ? 10.503 5.131 -20.653 1.00 91.19 85 LYS A N 1
ATOM 653 C CA . LYS A 1 85 ? 9.726 6.206 -20.008 1.00 91.19 85 LYS A CA 1
ATOM 654 C C . LYS A 1 85 ? 8.322 5.761 -19.581 1.00 91.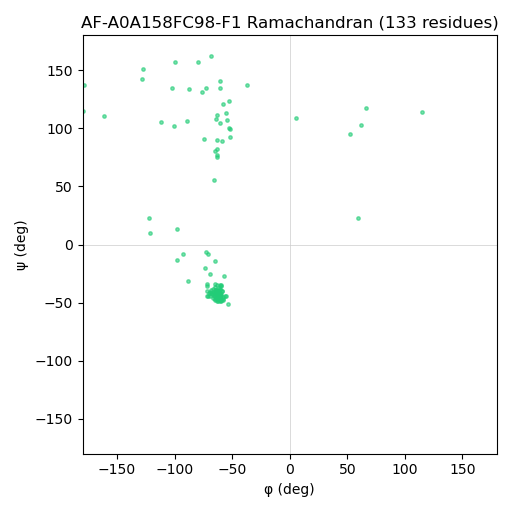19 85 LYS A C 1
ATOM 656 O O . LYS A 1 85 ? 7.848 6.232 -18.553 1.00 91.19 85 LYS A O 1
ATOM 661 N N . ALA A 1 86 ? 7.681 4.883 -20.352 1.00 92.94 86 ALA A N 1
ATOM 662 C CA . ALA A 1 86 ? 6.331 4.406 -20.069 1.00 92.94 86 ALA A CA 1
ATOM 663 C C . ALA A 1 86 ? 6.306 3.504 -18.826 1.00 92.94 86 ALA A C 1
ATOM 665 O O . ALA A 1 86 ? 5.490 3.715 -17.939 1.00 92.94 86 ALA A O 1
ATOM 666 N N . ASP A 1 87 ? 7.259 2.583 -18.706 1.00 92.06 87 ASP A N 1
ATOM 667 C CA . ASP A 1 87 ? 7.409 1.690 -17.556 1.00 92.06 87 ASP A CA 1
ATOM 668 C C . ASP A 1 87 ? 7.756 2.473 -16.283 1.00 92.06 87 ASP A C 1
ATOM 670 O O . ASP A 1 87 ? 7.219 2.189 -15.214 1.00 92.06 87 ASP A O 1
ATOM 674 N N . LYS A 1 88 ? 8.610 3.504 -16.394 1.00 93.31 88 LYS A N 1
ATOM 675 C CA . LYS A 1 88 ? 8.896 4.429 -15.281 1.00 93.31 88 LYS A CA 1
ATOM 676 C C . LYS A 1 88 ? 7.637 5.164 -14.818 1.00 93.31 88 LYS A C 1
ATOM 678 O O . LYS A 1 88 ? 7.410 5.268 -13.614 1.00 93.31 88 LYS A O 1
ATOM 683 N N . ALA A 1 89 ? 6.837 5.674 -15.756 1.00 94.81 89 ALA A N 1
ATOM 684 C CA . ALA A 1 89 ? 5.589 6.368 -15.448 1.00 94.81 89 ALA A CA 1
ATOM 685 C C . ALA A 1 89 ? 4.565 5.421 -14.807 1.00 94.81 89 ALA A C 1
ATOM 687 O O . ALA A 1 89 ? 4.054 5.725 -13.736 1.00 94.81 89 ALA A O 1
ATOM 688 N N . ALA A 1 90 ? 4.356 4.237 -15.385 1.00 95.56 90 ALA A N 1
ATOM 689 C CA . ALA A 1 90 ? 3.420 3.240 -14.870 1.00 95.56 90 ALA A CA 1
ATOM 690 C C . ALA A 1 90 ? 3.792 2.753 -13.460 1.00 95.56 90 ALA A C 1
ATOM 692 O O . ALA A 1 90 ? 2.924 2.581 -12.606 1.00 95.56 90 ALA A O 1
ATOM 693 N N . LEU A 1 91 ? 5.084 2.539 -13.187 1.00 95.75 91 LEU A N 1
ATOM 694 C CA . LEU A 1 91 ? 5.557 2.196 -11.845 1.00 95.75 91 LEU A CA 1
ATOM 695 C C . LEU A 1 91 ? 5.280 3.323 -10.846 1.00 95.75 91 LEU A C 1
ATOM 697 O O . LEU A 1 91 ? 4.795 3.062 -9.747 1.00 95.75 91 LEU A O 1
ATOM 701 N N . ARG A 1 92 ? 5.554 4.572 -11.232 1.00 95.88 92 ARG A N 1
ATOM 702 C CA . ARG A 1 92 ? 5.291 5.737 -10.387 1.00 95.88 92 ARG A CA 1
ATOM 703 C C . ARG A 1 92 ? 3.800 5.899 -10.086 1.00 95.88 92 ARG A C 1
ATOM 705 O O . ARG A 1 92 ? 3.444 6.022 -8.921 1.00 95.88 92 ARG A O 1
ATOM 712 N N . GLU A 1 93 ? 2.945 5.838 -11.100 1.00 97.38 93 GLU A N 1
ATOM 713 C CA . GLU A 1 93 ? 1.488 5.937 -10.941 1.00 97.38 93 GLU A CA 1
ATOM 714 C C . GLU A 1 93 ? 0.939 4.838 -10.020 1.00 97.38 93 GLU A C 1
ATOM 716 O O . GLU A 1 93 ? 0.090 5.097 -9.166 1.00 97.38 93 GLU A O 1
ATOM 721 N N . ALA A 1 94 ? 1.452 3.610 -10.139 1.00 97.69 94 ALA A N 1
ATOM 722 C CA . ALA A 1 94 ? 1.043 2.515 -9.266 1.00 97.69 94 ALA A CA 1
ATOM 723 C C . ALA A 1 94 ? 1.464 2.736 -7.802 1.00 97.69 94 ALA A C 1
ATOM 725 O O . ALA A 1 94 ? 0.693 2.425 -6.894 1.00 97.69 94 ALA A O 1
ATOM 726 N N . LEU A 1 95 ? 2.655 3.295 -7.561 1.00 97.69 95 LEU A N 1
ATOM 727 C CA . LEU A 1 95 ? 3.106 3.656 -6.212 1.00 97.69 95 LEU A CA 1
ATOM 728 C C . LEU A 1 95 ? 2.282 4.809 -5.622 1.00 97.69 95 LEU A C 1
ATOM 730 O O . LEU A 1 95 ? 1.877 4.721 -4.467 1.00 97.69 95 LEU A O 1
ATOM 734 N N . GLU A 1 96 ? 1.976 5.842 -6.409 1.00 97.94 96 GLU A N 1
ATOM 735 C CA . GLU A 1 96 ? 1.123 6.964 -5.984 1.00 97.94 96 GLU A CA 1
ATOM 736 C C . GLU A 1 96 ? -0.306 6.487 -5.653 1.00 97.94 96 GLU A C 1
ATOM 738 O O . GLU A 1 96 ? -0.895 6.897 -4.650 1.00 97.94 96 GLU A O 1
ATOM 743 N N . SER A 1 97 ? -0.857 5.554 -6.438 1.00 97.62 97 SER A N 1
ATOM 744 C CA . SER A 1 97 ? -2.157 4.926 -6.152 1.00 97.62 97 SER A CA 1
ATOM 745 C C . SER A 1 97 ? -2.148 4.143 -4.833 1.00 97.62 97 SER A C 1
ATOM 747 O O . SER A 1 97 ? -3.099 4.237 -4.047 1.00 97.62 97 SER A O 1
ATOM 749 N N . LEU A 1 98 ? -1.062 3.413 -4.556 1.00 97.88 98 LEU A N 1
ATOM 750 C CA . LEU A 1 98 ? -0.884 2.677 -3.305 1.00 97.88 98 LEU A CA 1
ATOM 751 C C . LEU A 1 98 ? -0.764 3.618 -2.100 1.00 97.88 98 LEU A C 1
ATOM 753 O O . LEU A 1 98 ? -1.418 3.395 -1.079 1.00 97.88 98 LEU A O 1
ATOM 757 N N . GLU A 1 99 ? 0.022 4.688 -2.219 1.00 97.69 99 GLU A N 1
ATOM 758 C CA . GLU A 1 99 ? 0.130 5.723 -1.188 1.00 97.69 99 GLU A CA 1
ATOM 759 C C . GLU A 1 99 ? -1.239 6.344 -0.887 1.00 97.69 99 GLU A C 1
ATOM 761 O O . GLU A 1 99 ? -1.654 6.429 0.272 1.00 97.69 99 GLU A O 1
ATOM 766 N N . HIS A 1 100 ? -1.996 6.697 -1.927 1.00 97.81 100 HIS A N 1
ATO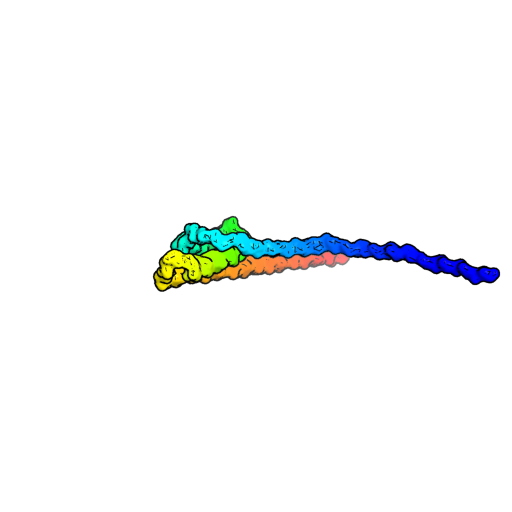M 767 C CA . HIS A 1 100 ? -3.342 7.227 -1.756 1.00 97.81 100 HIS A CA 1
ATOM 768 C C . HIS A 1 100 ? -4.270 6.221 -1.053 1.00 97.81 100 HIS A C 1
ATOM 770 O O . HIS A 1 100 ? -5.019 6.601 -0.152 1.00 97.81 100 HIS A O 1
ATOM 776 N N . ALA A 1 101 ? -4.213 4.932 -1.405 1.00 97.12 101 ALA A N 1
ATOM 777 C CA . ALA A 1 101 ? -4.999 3.894 -0.736 1.00 97.12 101 ALA A CA 1
ATOM 778 C C . ALA A 1 101 ? -4.662 3.774 0.765 1.00 97.12 101 ALA A C 1
ATOM 780 O O . ALA A 1 101 ? -5.573 3.613 1.582 1.00 97.12 101 ALA A O 1
ATOM 781 N N . LEU A 1 102 ? -3.385 3.911 1.142 1.00 97.50 102 LEU A N 1
ATOM 782 C CA . LEU A 1 102 ? -2.955 3.937 2.545 1.00 97.50 102 LEU A CA 1
ATOM 783 C C . LEU A 1 102 ? -3.534 5.137 3.297 1.00 97.50 102 LEU A C 1
ATOM 785 O O . LEU A 1 102 ? -4.135 4.959 4.357 1.00 97.50 102 LEU A O 1
ATOM 789 N N . VAL A 1 103 ? -3.419 6.339 2.727 1.00 97.25 103 VAL A N 1
ATOM 790 C CA . VAL A 1 103 ? -3.952 7.568 3.336 1.00 97.25 103 VAL A CA 1
ATOM 791 C C . VAL A 1 103 ? -5.463 7.464 3.544 1.00 97.25 103 VAL A C 1
ATOM 793 O O . VAL A 1 103 ? -5.967 7.787 4.621 1.00 97.25 103 VAL A O 1
ATOM 796 N N . GLN A 1 104 ? -6.193 6.957 2.548 1.00 96.44 104 GLN A N 1
ATOM 797 C CA . GLN A 1 104 ? -7.636 6.740 2.666 1.00 96.44 104 GLN A CA 1
ATOM 798 C C . GLN A 1 104 ? -7.972 5.714 3.753 1.00 96.44 104 GLN A C 1
ATOM 800 O O . GLN A 1 104 ? -8.923 5.905 4.516 1.00 96.44 104 GLN A O 1
ATOM 805 N N . ARG A 1 105 ? -7.180 4.640 3.872 1.00 95.44 105 ARG A N 1
ATOM 806 C CA . ARG A 1 105 ? -7.373 3.632 4.917 1.00 95.44 105 ARG A CA 1
ATOM 807 C C . ARG A 1 105 ? -7.175 4.220 6.311 1.00 95.44 105 ARG A C 1
ATOM 809 O O . ARG A 1 105 ? -8.015 3.990 7.182 1.00 95.44 105 ARG A O 1
ATOM 816 N N . ASP A 1 106 ? -6.113 4.989 6.519 1.00 95.62 106 ASP A N 1
ATOM 817 C CA . ASP A 1 106 ? -5.838 5.638 7.802 1.00 95.62 106 ASP A CA 1
ATOM 818 C C . ASP A 1 106 ? -6.912 6.674 8.161 1.00 95.62 106 ASP A C 1
ATOM 820 O O . ASP A 1 106 ? -7.387 6.707 9.300 1.00 95.62 106 ASP A O 1
ATOM 824 N N . ALA A 1 107 ? -7.377 7.456 7.183 1.00 96.75 107 ALA A N 1
ATOM 825 C CA . ALA A 1 107 ? -8.489 8.383 7.373 1.00 96.75 107 ALA A CA 1
ATOM 826 C C . ALA A 1 107 ? -9.779 7.651 7.785 1.00 96.75 107 ALA A C 1
ATOM 828 O O . ALA A 1 107 ? -10.439 8.049 8.747 1.00 96.75 107 ALA A O 1
ATOM 829 N N . ALA A 1 108 ? -10.117 6.542 7.119 1.00 95.50 108 ALA A N 1
ATOM 830 C CA . ALA A 1 108 ? -11.284 5.732 7.464 1.00 95.50 108 ALA A CA 1
ATOM 831 C C . ALA A 1 108 ? -11.191 5.149 8.886 1.00 95.50 108 ALA A C 1
ATOM 833 O O . ALA A 1 108 ? -12.178 5.159 9.627 1.00 95.50 108 ALA A O 1
ATOM 834 N N . LEU A 1 109 ? -10.005 4.684 9.297 1.00 94.69 109 LEU A N 1
ATOM 835 C CA . LEU A 1 109 ? -9.760 4.204 10.660 1.00 94.69 109 LEU A CA 1
ATOM 836 C C . LEU A 1 109 ? -9.967 5.314 11.698 1.00 94.69 109 LEU A C 1
ATOM 838 O O . LEU A 1 109 ? -10.592 5.074 12.733 1.00 94.69 109 LEU A O 1
ATOM 842 N N . LEU A 1 110 ? -9.499 6.531 11.412 1.00 96.50 110 LEU A N 1
ATOM 843 C CA . LEU A 1 110 ? -9.682 7.685 12.290 1.00 96.50 110 LEU A CA 1
ATOM 844 C C . LEU A 1 110 ? -11.159 8.082 12.417 1.00 96.50 110 LEU A C 1
ATOM 846 O O . LEU A 1 110 ? -11.630 8.363 13.521 1.00 96.50 110 LEU A O 1
ATOM 850 N N . VAL A 1 111 ? -11.908 8.084 11.312 1.00 97.19 111 VAL A N 1
ATOM 851 C CA . VAL A 1 111 ? -13.354 8.363 11.324 1.00 97.19 111 VAL A CA 1
ATOM 852 C C . VAL A 1 111 ? -14.096 7.315 12.154 1.00 97.19 111 VAL A C 1
ATOM 854 O O . VAL A 1 111 ? -14.885 7.672 13.029 1.00 97.19 111 VAL A O 1
ATOM 857 N N . ALA A 1 112 ? -13.799 6.030 11.947 1.00 95.00 112 ALA A N 1
ATOM 858 C CA . ALA A 1 112 ? -14.414 4.942 12.704 1.00 95.00 112 ALA A CA 1
ATOM 859 C C . ALA A 1 112 ? -14.087 5.015 14.205 1.00 95.00 112 ALA A C 1
ATOM 861 O O . ALA A 1 112 ? -14.962 4.791 15.043 1.00 95.00 112 ALA A O 1
ATOM 862 N N . ALA A 1 113 ? -12.845 5.354 14.561 1.00 95.81 113 ALA A N 1
ATOM 863 C CA . ALA A 1 113 ? -12.449 5.551 15.952 1.00 95.81 113 ALA A CA 1
ATOM 864 C C . ALA A 1 113 ? -13.211 6.719 16.598 1.00 95.81 113 ALA A C 1
ATOM 866 O O . ALA A 1 113 ? -13.751 6.565 17.691 1.00 95.81 113 ALA A O 1
ATOM 867 N N . ASN A 1 114 ? -13.325 7.855 15.904 1.00 95.69 114 ASN A N 1
ATOM 868 C CA . ASN A 1 114 ? -14.070 9.014 16.400 1.00 95.69 114 ASN A CA 1
ATOM 869 C C . ASN A 1 114 ? -15.568 8.732 16.573 1.00 95.69 114 ASN A C 1
ATOM 871 O O . ASN A 1 114 ? -16.155 9.172 17.560 1.00 95.69 114 ASN A O 1
ATOM 875 N N . ALA A 1 115 ? -16.184 7.980 15.658 1.00 96.00 115 ALA A N 1
ATOM 876 C CA . ALA A 1 115 ? -17.580 7.565 15.799 1.00 96.00 115 ALA A CA 1
ATOM 877 C C . ALA A 1 115 ? -17.787 6.741 17.082 1.00 96.00 115 ALA A C 1
ATOM 879 O O . ALA A 1 115 ? -18.627 7.081 17.910 1.00 96.00 115 ALA A O 1
ATOM 880 N N . ARG A 1 116 ? -16.927 5.740 17.317 1.00 94.69 116 ARG A N 1
ATOM 881 C CA . ARG A 1 116 ? -16.980 4.897 18.525 1.00 94.69 116 ARG A CA 1
ATOM 882 C C . ARG A 1 116 ? -16.788 5.684 19.822 1.00 94.69 116 ARG A C 1
ATOM 884 O O . ARG A 1 116 ? -17.384 5.333 20.841 1.00 94.69 116 ARG A O 1
ATOM 891 N N . LEU A 1 117 ? -15.951 6.724 19.805 1.00 94.00 117 LEU A N 1
ATOM 892 C CA . LEU A 1 117 ? -15.761 7.603 20.962 1.00 94.00 117 LEU A CA 1
ATOM 893 C C . LEU A 1 117 ? -17.047 8.362 21.296 1.00 94.00 117 LEU A C 1
ATOM 895 O O . LEU A 1 117 ? -17.472 8.336 22.449 1.00 94.00 117 LEU A O 1
ATOM 899 N N . ARG A 1 118 ? -17.710 8.948 20.293 1.00 93.94 118 ARG A N 1
ATOM 900 C CA . ARG A 1 118 ? -18.984 9.664 20.476 1.00 93.94 118 ARG A CA 1
A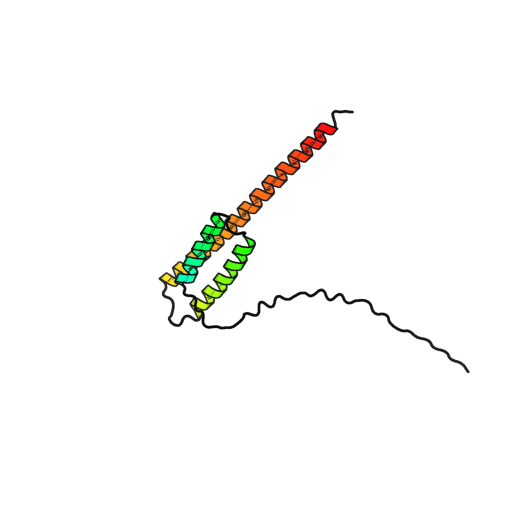TOM 901 C C . ARG A 1 118 ? -20.087 8.749 21.006 1.00 93.94 118 ARG A C 1
ATOM 903 O O . ARG A 1 118 ? -20.763 9.110 21.965 1.00 93.94 118 ARG A O 1
ATOM 910 N N . ASP A 1 119 ? -20.206 7.543 20.454 1.00 89.94 119 ASP A N 1
ATOM 911 C CA . ASP A 1 119 ? -21.186 6.552 20.917 1.00 89.94 119 ASP A CA 1
ATOM 912 C C . ASP A 1 119 ? -20.947 6.169 22.390 1.00 89.94 119 ASP A C 1
ATOM 914 O O . ASP A 1 119 ? -21.881 6.029 23.185 1.00 89.94 119 ASP A O 1
ATOM 918 N N . SER A 1 120 ? -19.676 6.041 22.784 1.00 88.12 120 SER A N 1
ATOM 919 C CA . SER A 1 120 ? -19.281 5.725 24.162 1.00 88.12 120 SER A CA 1
ATOM 920 C C . SER A 1 120 ? -19.562 6.884 25.130 1.00 88.12 120 SER A C 1
ATOM 922 O O . SER A 1 120 ? -20.041 6.669 26.249 1.00 88.12 120 SER A O 1
ATOM 924 N N . GLU A 1 121 ? -19.299 8.124 24.715 1.00 85.62 121 GLU A N 1
ATOM 925 C CA . GLU A 1 121 ? -19.629 9.332 25.481 1.00 85.62 121 GLU A CA 1
ATOM 926 C C . GLU A 1 121 ? -21.145 9.475 25.679 1.00 85.62 121 GLU A C 1
ATOM 928 O O . GLU A 1 121 ? -21.609 9.723 26.794 1.00 85.62 121 GLU A O 1
ATOM 933 N N . GLU A 1 122 ? -21.945 9.224 24.643 1.00 78.69 122 GLU A N 1
ATOM 934 C CA . GLU A 1 122 ? -23.402 9.282 24.747 1.00 78.69 122 GLU A CA 1
ATOM 935 C C . GLU A 1 122 ? -23.958 8.184 25.673 1.00 78.69 122 GLU A C 1
ATOM 937 O O . GLU A 1 122 ? -24.822 8.442 26.521 1.00 78.69 122 GLU A O 1
ATOM 942 N N . ALA A 1 123 ? -23.427 6.961 25.586 1.00 75.12 123 ALA A N 1
ATOM 943 C CA . ALA A 1 123 ? -23.812 5.858 26.466 1.00 75.12 123 ALA A CA 1
ATOM 944 C C . ALA A 1 123 ? -23.476 6.139 27.944 1.00 75.12 123 ALA A C 1
ATOM 946 O O . ALA A 1 123 ? -24.266 5.835 28.847 1.00 75.12 123 ALA A O 1
ATOM 947 N N . THR A 1 124 ? -22.321 6.752 28.213 1.00 74.25 124 THR A N 1
ATOM 948 C CA . THR A 1 124 ? -21.927 7.137 29.578 1.00 74.25 124 THR A CA 1
ATOM 949 C C . THR A 1 124 ? -22.751 8.313 30.109 1.00 74.25 124 THR A C 1
ATOM 951 O O . THR A 1 124 ? -23.129 8.299 31.285 1.00 74.25 124 THR A O 1
ATOM 954 N N . ALA A 1 125 ? -23.117 9.279 29.262 1.00 72.00 125 ALA A N 1
ATOM 955 C CA . ALA A 1 125 ? -24.020 10.372 29.621 1.00 72.00 125 ALA A CA 1
ATOM 956 C C . ALA A 1 125 ? -25.431 9.867 29.980 1.00 72.00 125 ALA A C 1
ATOM 958 O O . ALA A 1 125 ? -25.977 10.257 31.016 1.00 72.00 125 ALA A O 1
ATOM 959 N N . LYS A 1 126 ? -25.994 8.933 29.197 1.00 69.62 126 LYS A N 1
ATOM 960 C CA . LYS A 1 126 ? -27.296 8.299 29.491 1.00 69.62 126 LYS A CA 1
ATOM 961 C C . LYS A 1 126 ? -27.283 7.541 30.823 1.00 69.62 126 LYS A C 1
ATOM 963 O O . LYS A 1 126 ? -28.193 7.714 31.632 1.00 69.62 126 LYS A O 1
ATOM 968 N N . ARG A 1 127 ? -26.217 6.781 31.111 1.00 68.69 127 ARG A N 1
ATOM 969 C CA . ARG A 1 127 ? -26.034 6.094 32.408 1.00 68.69 127 ARG A CA 1
ATOM 970 C C . ARG A 1 127 ? -25.964 7.050 33.600 1.00 68.69 127 ARG A C 1
ATOM 972 O O . ARG A 1 127 ? -26.475 6.722 34.666 1.00 68.69 127 ARG A O 1
ATOM 979 N N . ARG A 1 128 ? -25.332 8.218 33.448 1.00 66.56 128 ARG A N 1
ATOM 980 C CA . ARG A 1 128 ? -25.254 9.225 34.521 1.00 66.56 128 ARG A CA 1
ATOM 981 C C . ARG A 1 128 ? -26.595 9.916 34.768 1.00 66.56 128 ARG A C 1
ATOM 983 O O . ARG A 1 128 ? -26.889 10.224 35.918 1.00 66.56 128 ARG A O 1
ATOM 990 N N . LYS A 1 129 ? -27.404 10.129 33.724 1.00 61.53 129 LYS A N 1
ATOM 991 C CA . LYS A 1 129 ? -28.730 10.750 33.853 1.00 61.53 129 LYS A CA 1
ATOM 992 C C . LYS A 1 129 ? -29.738 9.825 34.543 1.00 61.53 129 LYS A C 1
ATOM 994 O O . LYS A 1 129 ? -30.370 10.253 35.495 1.00 61.53 129 LYS A O 1
ATOM 999 N N . GLY A 1 130 ? -29.776 8.540 34.180 1.00 58.06 130 GLY A N 1
ATOM 1000 C CA . GLY A 1 130 ? -30.676 7.563 34.815 1.00 58.06 130 GLY A CA 1
ATOM 1001 C C . GLY A 1 130 ? -30.401 7.277 36.298 1.00 58.06 130 GLY A C 1
ATOM 1002 O O . GLY A 1 130 ? -31.249 6.708 36.966 1.00 58.06 130 GLY A O 1
ATOM 1003 N N . LYS A 1 131 ? -29.238 7.670 36.836 1.00 58.28 131 LYS A N 1
ATOM 1004 C CA . LYS A 1 131 ? -28.899 7.493 38.259 1.00 58.28 131 LYS A CA 1
ATOM 1005 C C . LYS A 1 131 ? -29.267 8.703 39.130 1.00 58.28 131 LYS A C 1
ATOM 1007 O O . LYS A 1 131 ? -29.114 8.633 40.343 1.00 58.28 131 LYS A O 1
ATOM 1012 N N . LYS A 1 132 ? -29.678 9.824 38.525 1.00 56.06 132 LYS A N 1
ATOM 1013 C CA . LYS A 1 132 ? -29.973 11.072 39.246 1.00 56.06 132 LYS A CA 1
ATOM 1014 C C . LYS A 1 132 ? -31.465 11.271 39.539 1.00 56.06 132 LYS A C 1
ATOM 1016 O O . LYS A 1 132 ? -31.781 12.106 40.372 1.00 56.06 132 LYS A O 1
ATOM 1021 N N . ASP A 1 133 ? -32.339 10.487 38.911 1.00 56.66 133 ASP A N 1
ATOM 1022 C CA . ASP A 1 133 ? -33.797 10.621 39.038 1.00 56.66 133 ASP A CA 1
ATOM 1023 C C . ASP A 1 133 ? -34.422 9.640 40.062 1.00 56.66 133 ASP A C 1
ATOM 1025 O O . ASP A 1 133 ? -35.637 9.494 40.092 1.00 56.66 133 ASP A O 1
ATOM 1029 N N . ASP A 1 134 ? -33.612 8.981 40.903 1.00 52.81 134 ASP A N 1
ATOM 1030 C CA . ASP A 1 134 ? -34.050 7.921 41.840 1.00 52.81 134 ASP A CA 1
ATOM 1031 C C . ASP A 1 134 ? -33.723 8.226 43.325 1.00 52.81 134 ASP A C 1
ATOM 1033 O O . ASP A 1 134 ? -33.592 7.313 44.143 1.00 52.81 134 ASP A O 1
ATOM 1037 N N . VAL A 1 135 ? -33.545 9.506 43.690 1.00 44.12 135 VAL A N 1
ATOM 1038 C CA . VAL A 1 135 ? -33.327 9.963 45.083 1.00 44.12 135 VAL A CA 1
ATOM 1039 C C . VAL A 1 135 ? -34.186 11.176 45.401 1.00 44.12 135 VAL A C 1
ATOM 1041 O O . VAL A 1 135 ? -34.158 12.130 44.592 1.00 44.12 135 VAL A O 1
#

Secondary structure (DSSP, 8-state):
------------------------------------HHHHHHHHHHHHHHHHTT-S-HHHHHHHHHHHHHHHHHHHHH-SSPPPHHHHHHHHHHHHHHHHHHHHHHHHHHHHHHHHHHHHHHHHHHHHHTTTS--

Organism: NCBI:txid326474

Sequence (135 aa):
MARRTMTVHPHGTQNGAQGRIAVELQDEIDEPTQTTATGLTRLAATLSDLLREQAIDSRFGTKLFKRLEKEAKRVIDHAPASLNKADKAALREALESLEHALVQRDAALLVAANARLRDSEEATAKRRKGKKDDV

pLDDT: mean 78.57, std 21.35, range [37.06, 98.0]

Mean predicted aligned error: 14.22 Å